Protein AF-W1Y2D8-F1 (afdb_monomer_lite)

Radius of gyration: 13.55 Å; chains: 1; bounding box: 24×33×32 Å

Sequence (92 aa):
PEGTNILAAECKEVGENEPLTREKLSPVIAVLKSESREDGIAKARQMVEFNGLGHSAAIHTADEELTKEFGKAVKAIRVICNSPSTFGGIGD

Foldseek 3Di:
DVPDQAAEAEFAAQDDVTCQLADDVDRYHYDYDAPDLVRVLVRQQSSCVRPNAAQEAEDEDPDPVSLVVSVVRRRYVYYHYNDDGVCSSVPD

pLDDT: mean 90.91, std 10.31, range [50.69, 97.56]

Structure (mmCIF, N/CA/C/O backbone):
data_AF-W1Y2D8-F1
#
_entry.id   AF-W1Y2D8-F1
#
loop_
_atom_site.group_PDB
_atom_site.id
_atom_site.type_symbol
_atom_site.label_atom_id
_atom_site.label_alt_id
_atom_site.label_comp_id
_atom_site.label_asym_id
_atom_site.label_entity_id
_atom_site.label_seq_id
_atom_site.pdbx_PDB_ins_code
_atom_site.Cartn_x
_atom_site.Cartn_y
_atom_site.Cartn_z
_atom_site.occupancy
_atom_site.B_iso_or_equiv
_atom_site.auth_seq_id
_atom_site.auth_comp_id
_atom_site.auth_asym_id
_atom_site.auth_atom_id
_atom_site.pdbx_PDB_model_num
ATOM 1 N N . PRO A 1 1 ? -1.010 -17.877 -16.980 1.00 83.62 1 PRO A N 1
ATOM 2 C CA . PRO A 1 1 ? -1.721 -18.414 -18.161 1.00 83.62 1 PRO A CA 1
ATOM 3 C C . PRO A 1 1 ? -1.268 -17.658 -19.410 1.00 83.62 1 PRO A C 1
ATOM 5 O O . PRO A 1 1 ? -0.633 -16.614 -19.263 1.00 83.62 1 PRO A O 1
ATOM 8 N N . GLU A 1 2 ? -1.567 -18.150 -20.610 1.00 92.06 2 GLU A N 1
ATOM 9 C CA . GLU A 1 2 ? -1.288 -17.374 -21.823 1.00 92.06 2 GLU A CA 1
ATOM 10 C C . GLU A 1 2 ? -2.009 -16.011 -21.753 1.00 92.06 2 GLU A C 1
ATOM 12 O O . GLU A 1 2 ? -3.147 -15.932 -21.288 1.00 92.06 2 GLU A O 1
ATOM 17 N N . GLY A 1 3 ? -1.307 -14.924 -22.091 1.00 93.75 3 GLY A N 1
ATOM 18 C CA . GLY A 1 3 ? -1.829 -13.550 -22.006 1.00 93.75 3 GLY A CA 1
ATOM 19 C C . GLY A 1 3 ? -1.921 -12.932 -20.599 1.00 93.75 3 GLY A C 1
ATOM 20 O O . GLY A 1 3 ? -2.481 -11.851 -20.445 1.00 93.75 3 GLY A O 1
ATOM 21 N N . THR A 1 4 ? -1.400 -13.580 -19.550 1.00 94.50 4 THR A N 1
ATOM 22 C CA . THR A 1 4 ? -1.407 -13.013 -18.186 1.00 94.50 4 THR A CA 1
ATOM 23 C C . THR A 1 4 ? -0.320 -11.950 -18.006 1.00 94.50 4 THR A C 1
ATOM 25 O O . THR A 1 4 ? 0.859 -12.262 -18.139 1.00 94.50 4 THR A O 1
ATOM 28 N N . ASN A 1 5 ? -0.711 -10.726 -17.633 1.00 94.31 5 ASN A N 1
ATOM 29 C CA . ASN A 1 5 ? 0.219 -9.605 -17.425 1.00 94.31 5 ASN A CA 1
ATOM 30 C C . ASN A 1 5 ? 0.841 -9.571 -16.022 1.00 94.31 5 ASN A C 1
ATOM 32 O O . ASN A 1 5 ? 2.007 -9.220 -15.875 1.00 94.31 5 ASN A O 1
ATOM 36 N N . ILE A 1 6 ? 0.055 -9.887 -14.988 1.00 95.44 6 ILE A N 1
ATOM 37 C CA . ILE A 1 6 ? 0.454 -9.802 -13.576 1.00 95.44 6 ILE A CA 1
ATOM 38 C C . ILE A 1 6 ? -0.137 -10.995 -12.826 1.00 95.44 6 ILE A C 1
ATOM 40 O O . ILE A 1 6 ? -1.278 -11.386 -13.076 1.00 95.44 6 ILE A O 1
ATOM 44 N N . LEU A 1 7 ? 0.627 -11.550 -11.886 1.00 96.38 7 LEU A N 1
ATOM 45 C CA . LEU A 1 7 ? 0.125 -12.498 -10.894 1.00 96.38 7 LEU A CA 1
ATOM 46 C C . LEU A 1 7 ? -0.189 -11.759 -9.591 1.00 96.38 7 LEU A C 1
ATOM 48 O O . LEU A 1 7 ? 0.674 -11.073 -9.050 1.00 96.38 7 LEU A O 1
ATOM 52 N N . ALA A 1 8 ? -1.407 -11.913 -9.080 1.00 97.00 8 ALA A N 1
ATOM 53 C CA . ALA A 1 8 ? -1.807 -11.389 -7.780 1.00 97.00 8 ALA A CA 1
ATOM 54 C C . ALA A 1 8 ? -1.928 -12.540 -6.780 1.00 97.00 8 ALA A C 1
ATOM 56 O O . ALA A 1 8 ? -2.622 -13.520 -7.052 1.00 97.00 8 ALA A O 1
ATOM 57 N N . ALA A 1 9 ? -1.246 -12.426 -5.645 1.00 97.06 9 ALA A N 1
ATOM 58 C CA . ALA A 1 9 ? -1.270 -13.424 -4.585 1.00 97.06 9 ALA A CA 1
ATOM 59 C C . ALA A 1 9 ? -1.844 -12.816 -3.308 1.00 97.06 9 ALA A C 1
ATOM 61 O O . ALA A 1 9 ? -1.353 -11.790 -2.838 1.00 97.06 9 ALA A O 1
ATOM 62 N N . GLU A 1 10 ? -2.873 -13.447 -2.749 1.00 97.56 10 GLU A N 1
ATOM 63 C CA . GLU A 1 10 ? -3.389 -13.073 -1.435 1.00 97.56 10 GLU A CA 1
ATOM 64 C C . GLU A 1 10 ? -2.382 -13.455 -0.346 1.00 97.56 10 GLU A C 1
ATOM 66 O O . GLU A 1 10 ? -1.910 -14.590 -0.293 1.00 97.56 10 GLU A O 1
ATOM 71 N N . CYS A 1 11 ? -2.071 -12.497 0.522 1.00 97.19 11 CYS A N 1
ATOM 72 C CA . CYS A 1 11 ? -1.109 -12.630 1.609 1.00 97.19 11 CYS A CA 1
ATOM 73 C C . CYS A 1 11 ? -1.785 -12.308 2.944 1.00 97.19 11 CYS A C 1
ATOM 75 O O . CYS A 1 11 ? -2.664 -11.443 3.015 1.00 97.19 11 CYS A O 1
ATOM 77 N N . LYS A 1 12 ? -1.372 -12.992 4.014 1.00 94.38 12 LYS A N 1
ATOM 78 C CA . LYS A 1 12 ? -2.000 -12.829 5.337 1.00 94.38 12 LYS A CA 1
ATOM 79 C C . LYS A 1 12 ? -1.360 -11.725 6.168 1.00 94.38 12 LYS A C 1
ATOM 81 O O . LYS A 1 12 ? -2.058 -11.028 6.901 1.00 94.38 12 LYS A O 1
ATOM 86 N N . GLU A 1 13 ? -0.047 -11.575 6.057 1.00 94.75 13 GLU A N 1
ATOM 87 C CA . GLU A 1 13 ? 0.744 -10.665 6.882 1.00 94.75 13 GLU A CA 1
ATOM 88 C C . GLU A 1 13 ? 1.929 -10.089 6.112 1.00 94.75 13 GLU A C 1
ATOM 90 O O . GLU A 1 13 ? 2.320 -10.616 5.076 1.00 94.75 13 GLU A O 1
ATOM 95 N N . VAL A 1 14 ? 2.502 -9.000 6.623 1.00 95.56 14 VAL A N 1
ATOM 96 C CA . VAL A 1 14 ? 3.762 -8.445 6.121 1.00 95.56 14 VAL A CA 1
ATOM 97 C C . VAL A 1 14 ? 4.903 -9.026 6.944 1.00 95.56 14 VAL A C 1
ATOM 99 O O . VAL A 1 14 ? 4.929 -8.841 8.161 1.00 95.56 14 VAL A O 1
ATOM 102 N N . GLY A 1 15 ? 5.860 -9.693 6.301 1.00 93.75 15 GLY A N 1
ATOM 103 C CA . GLY A 1 15 ? 7.029 -10.205 7.007 1.00 93.75 15 GLY A CA 1
ATOM 104 C C . GLY A 1 15 ? 7.695 -11.407 6.352 1.00 93.75 15 GLY A C 1
ATOM 105 O O . GLY A 1 15 ? 7.381 -11.819 5.238 1.00 93.75 15 GLY A O 1
ATOM 106 N N . GLU A 1 16 ? 8.657 -11.982 7.069 1.00 92.25 16 GLU A N 1
ATOM 107 C CA . GLU A 1 16 ? 9.520 -13.049 6.549 1.00 92.25 16 GLU A CA 1
ATOM 108 C C . GLU A 1 16 ? 8.783 -14.364 6.280 1.00 92.25 16 GLU A C 1
ATOM 110 O O . GLU A 1 16 ? 9.174 -15.099 5.372 1.00 92.25 16 GLU A O 1
ATOM 115 N N . ASN A 1 17 ? 7.707 -14.631 7.025 1.00 94.38 17 ASN A N 1
ATOM 116 C CA . ASN A 1 17 ? 6.867 -15.818 6.853 1.00 94.38 17 ASN A CA 1
ATOM 117 C C . ASN A 1 17 ? 5.960 -15.738 5.616 1.00 94.38 17 ASN A C 1
ATOM 119 O O . ASN A 1 17 ? 5.387 -16.748 5.214 1.00 94.38 17 ASN A O 1
ATOM 123 N N . GLU A 1 18 ? 5.844 -14.558 5.002 1.00 95.06 18 GLU A N 1
ATOM 124 C CA . GLU A 1 18 ? 5.041 -14.306 3.808 1.00 95.06 18 GLU A CA 1
ATOM 125 C C . GLU A 1 18 ? 5.944 -13.683 2.723 1.00 95.06 18 GLU A C 1
ATOM 127 O O . GLU A 1 18 ? 5.921 -12.468 2.496 1.00 95.06 18 GLU A O 1
ATOM 132 N N . PRO A 1 19 ? 6.780 -14.488 2.032 1.00 93.06 19 PRO A N 1
ATOM 133 C CA . PRO A 1 19 ? 7.864 -13.988 1.179 1.00 93.06 19 PRO A CA 1
ATOM 134 C C . PRO A 1 19 ? 7.407 -13.057 0.055 1.00 93.06 19 PRO A C 1
ATOM 136 O O . PRO A 1 19 ? 8.169 -12.201 -0.391 1.00 93.06 19 PRO A O 1
ATOM 139 N N . LEU A 1 20 ? 6.158 -13.199 -0.396 1.00 95.38 20 LEU A N 1
ATOM 140 C CA . LEU A 1 20 ? 5.586 -12.356 -1.441 1.00 95.38 20 LEU A CA 1
ATOM 141 C C . LEU A 1 20 ? 5.363 -10.909 -0.984 1.00 95.38 20 LEU A C 1
ATOM 143 O O . LEU A 1 20 ? 5.196 -10.036 -1.836 1.00 95.38 20 LEU A O 1
ATOM 147 N N . THR A 1 21 ? 5.430 -10.618 0.316 1.00 94.44 21 THR A N 1
ATOM 148 C CA . THR A 1 21 ? 5.411 -9.242 0.841 1.00 94.44 21 THR A CA 1
ATOM 149 C C . THR A 1 21 ? 6.758 -8.528 0.770 1.00 94.44 21 THR A C 1
ATOM 151 O O . THR A 1 21 ? 6.825 -7.331 1.027 1.00 94.44 21 THR A O 1
ATOM 154 N N . ARG A 1 22 ? 7.824 -9.207 0.332 1.00 92.88 22 ARG A N 1
ATOM 155 C CA . ARG A 1 22 ? 9.103 -8.565 -0.002 1.00 92.88 22 ARG A CA 1
ATOM 156 C C . ARG A 1 22 ? 9.058 -7.882 -1.371 1.00 92.88 22 ARG A C 1
ATOM 158 O O . ARG A 1 22 ? 8.129 -8.056 -2.175 1.00 92.88 22 ARG A O 1
ATOM 165 N N . GLU A 1 23 ? 10.113 -7.131 -1.664 1.00 91.81 23 GLU A N 1
ATOM 166 C CA . GLU A 1 23 ? 10.408 -6.693 -3.023 1.00 91.81 23 GLU A CA 1
ATOM 167 C C . GLU A 1 23 ? 10.687 -7.911 -3.924 1.00 91.81 23 GLU A C 1
ATOM 169 O O . GLU A 1 23 ? 11.419 -8.824 -3.547 1.00 91.81 23 GLU A O 1
ATOM 174 N N . LYS A 1 24 ? 10.055 -7.948 -5.105 1.00 93.31 24 LYS A N 1
ATOM 175 C CA . LYS A 1 24 ? 10.058 -9.128 -5.995 1.00 93.31 24 LYS A CA 1
ATOM 176 C C . LYS A 1 24 ? 10.688 -8.889 -7.364 1.00 93.31 24 LYS A C 1
ATOM 178 O O . LYS A 1 24 ? 10.925 -9.866 -8.068 1.00 93.31 24 LYS A O 1
ATOM 183 N N . LEU A 1 25 ? 10.878 -7.624 -7.762 1.00 91.88 25 LEU A N 1
ATOM 184 C CA . LEU A 1 25 ? 11.424 -7.205 -9.066 1.00 91.88 25 LEU A CA 1
ATOM 185 C C . LEU A 1 25 ? 10.903 -8.041 -10.259 1.00 91.88 25 LEU A C 1
ATOM 187 O O . LEU A 1 25 ? 11.651 -8.441 -11.146 1.00 91.88 25 LEU A O 1
ATOM 191 N N . SER A 1 26 ? 9.606 -8.349 -10.245 1.00 94.06 26 SER A N 1
ATOM 192 C CA . SER A 1 26 ? 8.916 -9.228 -11.196 1.00 94.06 26 SER A CA 1
ATOM 193 C C . SER A 1 26 ? 7.421 -8.869 -11.239 1.00 94.06 26 SER A C 1
ATOM 195 O O . SER A 1 26 ? 6.950 -8.174 -10.332 1.00 94.06 26 SER A O 1
ATOM 197 N N . PRO A 1 27 ? 6.650 -9.301 -12.262 1.00 94.19 27 PRO A N 1
ATOM 198 C CA . PRO A 1 27 ? 5.227 -8.966 -12.415 1.00 94.19 27 PRO A CA 1
ATOM 199 C C . PRO A 1 27 ? 4.327 -9.778 -11.462 1.00 94.19 27 PRO A C 1
ATOM 201 O O . PRO A 1 27 ? 3.380 -10.453 -11.869 1.00 94.19 27 PRO A O 1
ATOM 204 N N . VAL A 1 28 ? 4.644 -9.723 -10.171 1.00 95.88 28 VAL A N 1
ATOM 205 C CA . VAL A 1 28 ? 3.908 -10.368 -9.086 1.00 95.88 28 VAL A CA 1
ATOM 206 C C . VAL A 1 28 ? 3.570 -9.309 -8.046 1.00 95.88 28 VAL A C 1
ATOM 208 O O . VAL A 1 28 ? 4.450 -8.576 -7.594 1.00 95.88 28 VAL A O 1
ATOM 211 N N . ILE A 1 29 ? 2.310 -9.246 -7.630 1.00 95.81 29 ILE A N 1
ATOM 212 C CA . ILE A 1 29 ? 1.836 -8.345 -6.577 1.00 95.81 29 ILE A CA 1
ATOM 213 C C . ILE A 1 29 ? 1.282 -9.156 -5.406 1.00 95.81 29 ILE A C 1
ATOM 215 O O . ILE A 1 29 ? 0.569 -10.139 -5.599 1.00 95.81 29 ILE A O 1
ATOM 219 N N . ALA A 1 30 ? 1.625 -8.739 -4.188 1.00 96.75 30 ALA A N 1
ATOM 220 C CA . ALA A 1 30 ? 0.966 -9.227 -2.984 1.00 96.75 30 ALA A CA 1
ATOM 221 C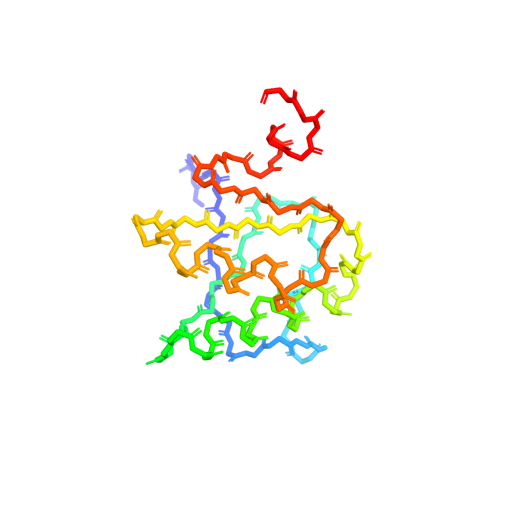 C . ALA A 1 30 ? -0.291 -8.392 -2.736 1.00 96.75 30 ALA A C 1
ATOM 223 O O . ALA A 1 30 ? -0.262 -7.167 -2.869 1.00 96.75 30 ALA A O 1
ATOM 224 N N . VAL A 1 31 ? -1.380 -9.055 -2.369 1.00 97.56 31 VAL A N 1
ATOM 225 C CA . VAL A 1 31 ? -2.665 -8.443 -2.044 1.00 97.56 31 VAL A CA 1
ATOM 226 C C . VAL A 1 31 ? -2.960 -8.744 -0.585 1.00 97.56 31 VAL A C 1
ATOM 228 O O . VAL 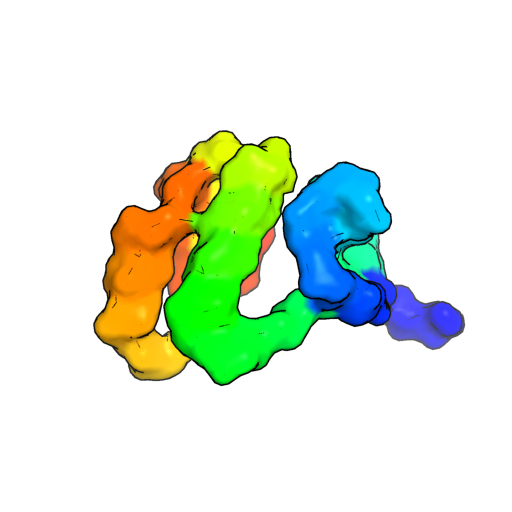A 1 31 ? -3.159 -9.895 -0.209 1.00 97.56 31 VAL A O 1
ATOM 231 N N . LEU A 1 32 ? -2.986 -7.700 0.240 1.00 97.38 32 LEU A N 1
ATOM 232 C CA . LEU A 1 32 ? -3.401 -7.796 1.634 1.00 97.38 32 LEU A CA 1
ATOM 233 C C . LEU A 1 32 ? -4.722 -7.057 1.797 1.00 97.38 32 LEU A C 1
ATOM 235 O O . LEU A 1 32 ? -4.819 -5.868 1.493 1.00 97.38 32 LEU A O 1
ATOM 239 N N . LYS A 1 33 ? -5.739 -7.755 2.298 1.00 97.12 33 LYS A N 1
ATOM 240 C CA . LYS A 1 33 ? -7.018 -7.137 2.643 1.00 97.12 33 LYS A CA 1
ATOM 241 C C . LYS A 1 33 ? -6.863 -6.357 3.945 1.00 97.12 33 LYS A C 1
ATOM 243 O O . LYS A 1 33 ? -6.318 -6.899 4.908 1.00 97.12 33 LYS A O 1
ATOM 248 N N . SER A 1 34 ? -7.341 -5.114 3.992 1.00 97.00 34 SER A N 1
ATOM 249 C CA . SER A 1 34 ? -7.505 -4.389 5.254 1.00 97.00 34 SER A CA 1
ATOM 250 C C . SER A 1 34 ? -8.945 -4.463 5.757 1.00 97.00 34 SER A C 1
ATOM 252 O O . SER A 1 34 ? -9.883 -4.563 4.968 1.00 97.00 34 SER A O 1
ATOM 254 N N . GLU A 1 35 ? -9.114 -4.424 7.075 1.00 96.19 35 GLU A N 1
ATOM 255 C CA . GLU A 1 35 ? -10.432 -4.411 7.730 1.00 96.19 35 GLU A CA 1
ATOM 256 C C . GLU A 1 35 ? -10.835 -2.996 8.187 1.00 96.19 35 GLU A C 1
ATOM 258 O O . GLU A 1 35 ? -11.997 -2.739 8.495 1.00 96.19 35 GLU A O 1
ATOM 263 N N . SER A 1 36 ? -9.888 -2.053 8.195 1.00 97.44 36 SER A N 1
ATOM 264 C CA . SER A 1 36 ? -10.140 -0.635 8.458 1.00 97.44 36 SER A CA 1
ATOM 265 C C . SER A 1 36 ? -9.111 0.270 7.770 1.00 97.44 36 SER A C 1
ATOM 267 O O . SER A 1 36 ? -8.158 -0.199 7.131 1.00 97.44 36 SER A O 1
ATOM 269 N N . ARG A 1 37 ? -9.309 1.586 7.909 1.00 95.56 37 ARG A N 1
ATOM 270 C CA . ARG A 1 37 ? -8.362 2.629 7.491 1.00 95.56 37 ARG A CA 1
ATOM 271 C C . ARG A 1 37 ? -7.038 2.499 8.236 1.00 95.56 37 ARG A C 1
ATOM 273 O O . ARG A 1 37 ? -5.981 2.474 7.612 1.00 95.56 37 ARG A O 1
ATOM 280 N N . GLU A 1 38 ? -7.110 2.372 9.553 1.00 97.12 38 GLU A N 1
ATOM 281 C CA . GLU A 1 38 ? -5.957 2.262 10.443 1.00 97.12 38 GLU A CA 1
ATOM 282 C C . GLU A 1 38 ? -5.148 1.003 10.124 1.00 97.12 38 GLU A C 1
ATOM 284 O O . GLU A 1 38 ? -3.926 1.067 10.018 1.00 97.12 38 GLU A O 1
ATOM 289 N N . ASP A 1 39 ? -5.827 -0.126 9.899 1.00 97.50 39 ASP A N 1
ATOM 290 C CA . ASP A 1 39 ? -5.196 -1.382 9.487 1.00 97.50 39 ASP A CA 1
ATOM 291 C C . ASP A 1 39 ? -4.528 -1.264 8.105 1.00 97.50 39 ASP A C 1
ATOM 293 O O . ASP A 1 39 ? -3.391 -1.698 7.919 1.00 97.50 39 ASP A O 1
ATOM 297 N N . GLY A 1 40 ? -5.178 -0.602 7.142 1.00 97.06 40 GLY A N 1
ATOM 298 C CA . GLY A 1 40 ? -4.596 -0.346 5.820 1.00 97.06 40 GLY A CA 1
ATOM 299 C C . GLY A 1 40 ? -3.325 0.507 5.886 1.00 97.06 40 GLY A C 1
ATOM 300 O O . GLY A 1 40 ? -2.309 0.161 5.280 1.00 97.06 40 GLY A O 1
ATOM 301 N N . ILE A 1 41 ? -3.349 1.588 6.671 1.00 97.38 41 ILE A N 1
ATOM 302 C CA . ILE A 1 41 ? -2.179 2.451 6.894 1.00 97.38 41 ILE A CA 1
ATOM 303 C C . ILE A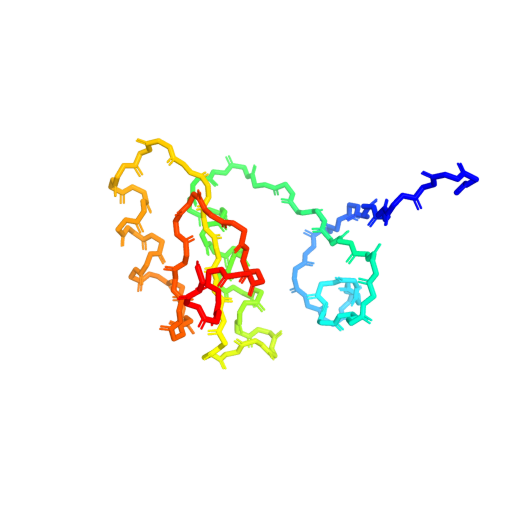 1 41 ? -1.081 1.689 7.643 1.00 97.38 41 ILE A C 1
ATOM 305 O O . ILE A 1 41 ? 0.094 1.806 7.288 1.00 97.38 41 ILE A O 1
ATOM 309 N N . ALA A 1 42 ? -1.438 0.878 8.642 1.00 96.75 42 ALA A N 1
ATOM 310 C CA . ALA A 1 42 ? -0.484 0.058 9.380 1.00 96.75 42 ALA A CA 1
ATOM 311 C C . ALA A 1 42 ? 0.222 -0.950 8.462 1.00 96.75 42 ALA A C 1
ATOM 313 O O . ALA A 1 42 ? 1.451 -1.022 8.483 1.00 96.75 42 ALA A O 1
ATOM 314 N N . LYS A 1 43 ? -0.522 -1.654 7.600 1.00 96.62 43 LYS A N 1
ATOM 315 C CA . LYS A 1 43 ? 0.031 -2.574 6.592 1.00 96.62 43 LYS A CA 1
ATOM 316 C C . LYS A 1 43 ? 0.934 -1.855 5.595 1.00 96.62 43 LYS A C 1
ATOM 318 O O . LYS A 1 43 ? 2.039 -2.321 5.333 1.00 96.62 43 LYS A O 1
ATOM 323 N N . ALA A 1 44 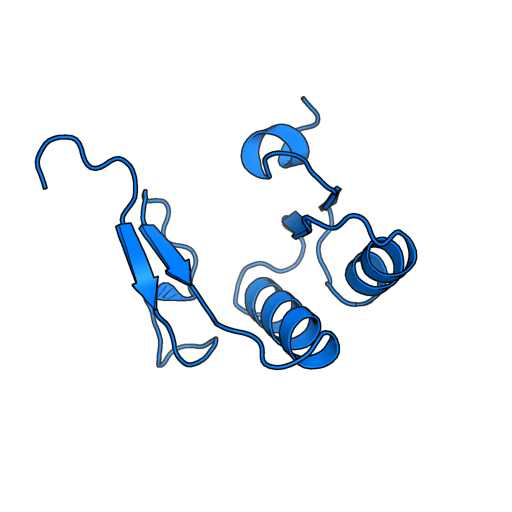? 0.523 -0.695 5.083 1.00 95.75 44 ALA A N 1
ATOM 324 C CA . ALA A 1 44 ? 1.358 0.103 4.185 1.00 95.75 44 ALA A CA 1
ATOM 325 C C . ALA A 1 44 ? 2.662 0.559 4.860 1.00 95.75 44 ALA A C 1
ATOM 327 O O . ALA A 1 44 ? 3.736 0.477 4.261 1.00 95.75 44 ALA A O 1
ATOM 328 N N . ARG A 1 45 ? 2.592 0.985 6.129 1.00 95.12 45 ARG A N 1
ATOM 329 C CA . ARG A 1 45 ? 3.777 1.348 6.912 1.00 95.12 45 ARG A CA 1
ATOM 330 C C . ARG A 1 45 ? 4.697 0.149 7.116 1.00 95.12 45 ARG A C 1
ATOM 332 O O . ARG A 1 45 ? 5.892 0.284 6.885 1.00 95.12 45 ARG A O 1
ATOM 339 N N . GLN A 1 46 ? 4.149 -1.008 7.491 1.00 94.56 46 GLN A N 1
ATOM 340 C CA . GLN A 1 46 ? 4.909 -2.251 7.648 1.00 94.56 46 GLN A CA 1
ATOM 341 C C . GLN A 1 46 ? 5.604 -2.656 6.347 1.00 94.56 46 GLN A C 1
ATOM 343 O O . GLN A 1 46 ? 6.782 -2.984 6.387 1.00 94.56 46 GLN A O 1
ATOM 348 N N . MET A 1 47 ? 4.922 -2.577 5.199 1.00 93.69 47 MET A N 1
ATOM 349 C CA . MET A 1 47 ? 5.512 -2.886 3.888 1.00 93.69 47 MET A CA 1
ATOM 350 C C . MET A 1 47 ? 6.720 -1.999 3.579 1.00 93.69 47 MET A C 1
ATOM 352 O O . MET A 1 47 ? 7.745 -2.486 3.116 1.00 93.69 47 MET A O 1
ATOM 356 N N . VAL A 1 48 ? 6.621 -0.695 3.855 1.00 91.38 48 VAL A N 1
ATOM 357 C CA . VAL A 1 48 ? 7.744 0.234 3.665 1.00 91.38 48 VAL A CA 1
ATOM 358 C C . VAL A 1 48 ? 8.847 -0.025 4.694 1.00 91.38 48 VAL A C 1
ATOM 360 O O . VAL A 1 48 ? 10.021 -0.013 4.351 1.00 91.38 48 VAL A O 1
ATOM 363 N N . GLU A 1 49 ? 8.508 -0.299 5.952 1.00 90.88 49 GLU A N 1
ATOM 364 C CA . GLU A 1 49 ? 9.490 -0.620 6.998 1.00 90.88 49 GLU A CA 1
ATOM 365 C C . GLU A 1 49 ? 10.223 -1.950 6.719 1.00 90.88 49 GLU A C 1
ATOM 367 O O . GLU A 1 49 ? 11.406 -2.093 7.036 1.00 90.88 49 GLU A O 1
ATOM 372 N N . PHE A 1 50 ? 9.564 -2.888 6.036 1.00 87.94 50 PHE A N 1
ATOM 373 C CA . PHE A 1 50 ? 10.093 -4.186 5.635 1.00 87.94 50 PHE A CA 1
ATOM 374 C C . PHE A 1 50 ? 10.880 -4.096 4.315 1.00 87.94 50 PHE A C 1
ATOM 376 O O . PHE A 1 50 ? 10.428 -4.504 3.251 1.00 87.94 50 PHE A O 1
ATOM 383 N N . ASN A 1 51 ? 12.096 -3.548 4.410 1.00 79.94 51 ASN A N 1
ATOM 384 C CA . ASN A 1 51 ? 13.075 -3.368 3.321 1.00 79.94 51 ASN A CA 1
ATOM 385 C C . ASN A 1 51 ? 12.773 -2.266 2.281 1.00 79.94 51 ASN A C 1
ATOM 387 O O . ASN A 1 51 ? 13.546 -2.117 1.341 1.00 79.94 51 ASN A O 1
ATOM 391 N N . GLY A 1 52 ? 11.728 -1.450 2.459 1.00 73.19 52 GLY A N 1
ATOM 392 C CA . GLY A 1 52 ? 11.371 -0.344 1.553 1.00 73.19 52 GLY A CA 1
ATOM 393 C C . GLY A 1 52 ? 11.630 1.071 2.094 1.00 73.19 52 GLY A C 1
ATOM 394 O O . GLY A 1 52 ? 11.169 2.047 1.490 1.00 73.19 52 GLY A O 1
ATOM 395 N N . LEU A 1 53 ? 12.306 1.207 3.243 1.00 78.81 53 LEU A N 1
ATOM 396 C CA . LEU A 1 53 ? 12.421 2.479 3.961 1.00 78.81 53 LEU A CA 1
ATOM 397 C C . LEU A 1 53 ? 13.019 3.562 3.066 1.00 78.81 53 LEU A C 1
ATOM 399 O O . LEU A 1 53 ? 14.112 3.417 2.526 1.00 78.8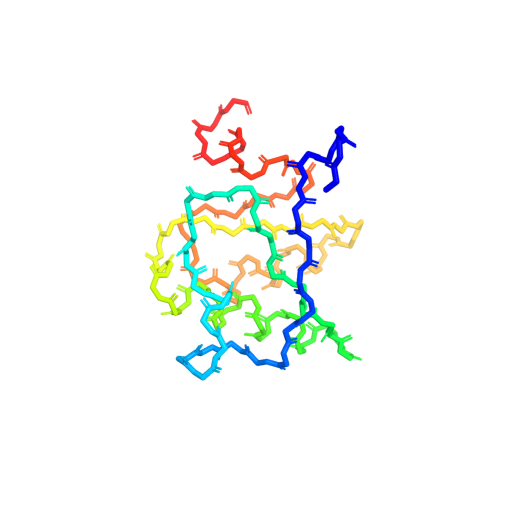1 53 LEU A O 1
ATOM 403 N N . GLY A 1 54 ? 12.296 4.673 2.942 1.00 71.25 54 GLY A N 1
ATOM 404 C CA . GLY A 1 54 ? 12.751 5.827 2.179 1.00 71.25 54 GLY A CA 1
ATOM 405 C C . GLY A 1 54 ? 12.640 5.710 0.653 1.00 71.25 54 GLY A C 1
ATOM 406 O O . GLY A 1 54 ? 13.117 6.601 -0.037 1.00 71.25 54 GLY A O 1
ATOM 407 N N . HIS A 1 55 ? 11.989 4.686 0.094 1.00 88.31 55 HIS A N 1
ATOM 408 C CA . HIS A 1 55 ? 11.723 4.631 -1.350 1.00 88.31 55 HIS A CA 1
ATOM 409 C C . HIS A 1 55 ? 10.452 5.407 -1.728 1.00 88.31 55 HIS A C 1
ATOM 411 O O . HIS A 1 55 ? 10.473 6.635 -1.853 1.00 88.31 55 HIS A O 1
ATOM 417 N N . SER A 1 56 ? 9.344 4.700 -1.914 1.00 90.19 56 SER A N 1
ATOM 418 C CA . SER A 1 56 ? 8.099 5.249 -2.429 1.00 90.19 56 SER A CA 1
ATOM 419 C C . SER A 1 56 ? 6.923 4.528 -1.778 1.00 90.19 56 SER A C 1
ATOM 421 O O . SER A 1 56 ? 6.988 3.328 -1.525 1.00 90.19 56 SER A O 1
ATOM 423 N N . ALA A 1 57 ? 5.838 5.253 -1.552 1.00 93.94 57 ALA A N 1
ATOM 424 C CA . ALA A 1 57 ? 4.536 4.708 -1.209 1.00 93.94 57 ALA A CA 1
ATOM 425 C C . ALA A 1 57 ? 3.485 5.349 -2.115 1.00 93.94 57 ALA A C 1
ATOM 427 O O . ALA A 1 57 ? 3.656 6.484 -2.561 1.00 93.94 57 ALA A O 1
ATOM 428 N N . ALA A 1 58 ? 2.403 4.632 -2.391 1.00 95.38 58 ALA A N 1
ATOM 429 C CA . ALA A 1 58 ? 1.304 5.149 -3.189 1.00 95.38 58 ALA A CA 1
ATOM 430 C C . ALA A 1 58 ? -0.027 4.921 -2.482 1.00 95.38 58 ALA A C 1
ATOM 432 O O . ALA A 1 58 ? -0.212 3.907 -1.806 1.00 95.38 58 ALA A O 1
ATOM 433 N N . ILE A 1 59 ? -0.943 5.866 -2.658 1.00 97.12 59 ILE A N 1
ATOM 434 C CA . ILE A 1 59 ? -2.316 5.782 -2.182 1.00 97.12 59 ILE A CA 1
ATOM 435 C C . ILE A 1 59 ? -3.276 6.173 -3.304 1.00 97.12 59 ILE A C 1
ATOM 437 O O . ILE A 1 59 ? -3.046 7.138 -4.031 1.00 97.12 59 ILE A O 1
ATOM 441 N N . HIS A 1 60 ? -4.367 5.419 -3.422 1.00 96.88 60 HIS A N 1
ATOM 442 C CA . HIS A 1 60 ? -5.485 5.739 -4.300 1.00 96.88 60 HIS A CA 1
ATOM 443 C C . HIS A 1 60 ? -6.727 5.989 -3.445 1.00 96.88 60 HIS A C 1
ATOM 445 O O . HIS A 1 60 ? -7.214 5.077 -2.780 1.00 96.88 60 HIS A O 1
ATOM 451 N N . THR A 1 61 ? -7.206 7.230 -3.413 1.00 96.62 61 THR A N 1
ATOM 452 C CA . THR A 1 61 ? -8.365 7.638 -2.609 1.00 96.62 61 THR A CA 1
ATOM 453 C C . THR A 1 61 ? -8.956 8.955 -3.116 1.00 96.62 61 THR A C 1
ATOM 455 O O . THR A 1 61 ? -8.239 9.797 -3.652 1.00 96.62 61 THR A O 1
ATOM 458 N N . ALA A 1 62 ? -10.261 9.148 -2.916 1.00 97.19 62 ALA A N 1
ATOM 459 C CA . ALA A 1 62 ? -10.932 10.441 -3.091 1.00 97.19 62 ALA A CA 1
ATOM 460 C C . ALA A 1 62 ? -10.991 11.267 -1.786 1.00 97.19 62 ALA A C 1
ATOM 462 O O . ALA A 1 62 ? -11.410 12.419 -1.806 1.00 97.19 62 ALA A O 1
ATOM 463 N N . ASP A 1 63 ? -10.587 10.683 -0.653 1.00 97.44 63 ASP A N 1
ATOM 464 C CA . ASP A 1 63 ? -10.523 11.349 0.651 1.00 97.44 63 ASP A CA 1
ATOM 465 C C . ASP A 1 63 ? -9.163 12.052 0.826 1.00 97.44 63 ASP A C 1
ATOM 467 O O . ASP A 1 63 ? -8.108 11.422 0.987 1.00 97.44 63 ASP A O 1
ATOM 471 N N . GLU A 1 64 ? -9.184 13.383 0.797 1.00 95.56 64 GLU A N 1
ATOM 472 C CA . GLU A 1 64 ? -7.991 14.212 0.982 1.00 95.56 64 GLU A CA 1
ATOM 473 C C . GLU A 1 64 ? -7.395 14.097 2.391 1.00 95.56 64 GLU A C 1
ATOM 475 O O . GLU A 1 64 ? -6.171 14.130 2.549 1.00 95.56 64 GLU A O 1
ATOM 480 N N . GLU A 1 65 ? -8.221 13.925 3.424 1.00 97.00 65 GLU A N 1
ATOM 481 C CA . GLU A 1 65 ? -7.735 13.760 4.795 1.00 97.00 65 GLU A CA 1
ATOM 482 C C . GLU A 1 65 ? -7.051 12.405 4.965 1.00 97.00 65 GLU A C 1
ATOM 484 O O . GLU A 1 65 ? -6.018 12.315 5.631 1.00 97.00 65 GLU A O 1
ATOM 489 N N . LEU A 1 66 ? -7.553 11.360 4.297 1.00 97.12 66 LEU A N 1
ATOM 490 C CA . LEU A 1 66 ? -6.856 10.073 4.212 1.00 97.12 66 LEU A CA 1
ATOM 491 C C . LEU A 1 66 ? -5.502 10.192 3.520 1.00 97.12 66 LEU A C 1
ATOM 493 O O . LEU A 1 66 ? -4.519 9.624 3.992 1.00 97.12 66 LEU A O 1
ATOM 497 N N . THR A 1 67 ? -5.426 10.968 2.442 1.00 96.19 67 THR A N 1
ATOM 498 C CA . THR A 1 67 ? -4.154 11.220 1.753 1.00 96.19 67 THR A CA 1
ATOM 499 C C . THR A 1 67 ? -3.136 11.866 2.698 1.00 96.19 67 THR A C 1
ATOM 501 O O . THR A 1 67 ? -1.987 11.423 2.779 1.00 96.19 67 THR A O 1
ATOM 504 N N . LYS A 1 68 ? -3.558 12.882 3.465 1.00 95.88 68 LYS A N 1
ATOM 505 C CA . LYS A 1 68 ? -2.705 13.568 4.449 1.00 95.88 68 LYS A CA 1
ATOM 506 C C . LYS A 1 68 ? -2.290 12.649 5.595 1.00 95.88 68 LYS A C 1
ATOM 508 O O . LYS A 1 68 ? -1.144 12.715 6.033 1.00 95.88 68 LYS A O 1
ATOM 513 N N . GLU A 1 69 ? -3.198 11.816 6.099 1.00 97.12 69 GLU A N 1
ATOM 514 C CA . GLU A 1 69 ? -2.884 10.853 7.157 1.00 97.12 69 GLU A CA 1
ATOM 515 C C . GLU A 1 69 ? -1.865 9.816 6.679 1.00 97.12 69 GLU A C 1
ATOM 517 O O . GLU A 1 69 ? -0.846 9.605 7.338 1.00 97.12 69 GLU A O 1
ATOM 522 N N . PHE A 1 70 ? -2.087 9.239 5.497 1.00 97.38 70 PHE A N 1
ATOM 523 C CA . PHE A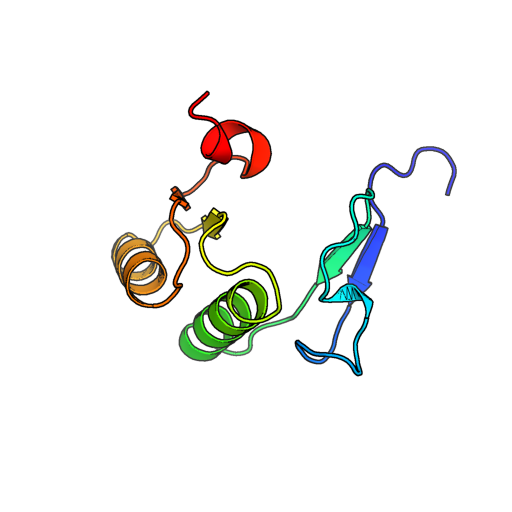 1 70 ? -1.173 8.280 4.886 1.00 97.38 70 PHE A CA 1
ATOM 524 C C . PHE A 1 70 ? 0.228 8.876 4.712 1.00 97.38 70 PHE A C 1
ATOM 526 O O . PHE A 1 70 ? 1.212 8.263 5.124 1.00 97.38 70 PHE A O 1
ATOM 533 N N . GLY A 1 71 ? 0.319 10.104 4.187 1.00 95.38 71 GLY A N 1
ATOM 534 C CA . GLY A 1 71 ? 1.595 10.796 3.998 1.00 95.38 71 GLY A CA 1
ATOM 535 C C . GLY A 1 71 ? 2.343 11.116 5.297 1.00 95.38 71 GLY A C 1
ATOM 536 O O . GLY A 1 71 ? 3.568 11.187 5.291 1.00 95.38 71 GLY A O 1
ATOM 537 N N . LYS A 1 72 ? 1.636 11.275 6.424 1.00 95.19 72 LYS A N 1
ATOM 538 C CA . LYS A 1 72 ? 2.251 11.461 7.751 1.00 95.19 72 LYS A CA 1
ATOM 539 C C . LYS A 1 72 ? 2.706 10.141 8.375 1.00 95.19 72 LYS A C 1
ATOM 541 O O . LYS A 1 72 ? 3.694 10.120 9.104 1.00 95.19 72 LYS A O 1
ATOM 546 N N . ALA A 1 73 ? 1.964 9.060 8.141 1.00 95.50 73 ALA A N 1
ATOM 547 C CA . ALA A 1 73 ? 2.178 7.779 8.807 1.00 95.50 73 ALA A CA 1
ATOM 548 C C . ALA A 1 73 ? 3.198 6.876 8.093 1.00 95.50 73 ALA A C 1
ATOM 550 O O . ALA A 1 73 ? 3.946 6.149 8.755 1.00 95.50 73 ALA A O 1
ATOM 551 N N . VAL A 1 74 ? 3.231 6.900 6.758 1.00 95.00 74 VAL A N 1
ATOM 552 C CA . VAL A 1 74 ? 4.068 6.011 5.943 1.00 95.00 74 VAL A CA 1
ATOM 553 C C . VAL A 1 74 ? 5.409 6.681 5.642 1.00 95.00 74 VAL A C 1
ATOM 555 O O . VAL A 1 74 ? 5.479 7.669 4.917 1.00 95.00 74 VAL A O 1
ATOM 558 N N . LYS A 1 75 ? 6.496 6.121 6.185 1.00 89.12 75 LYS A N 1
ATOM 559 C CA . LYS A 1 75 ? 7.864 6.673 6.111 1.00 89.12 75 LYS A CA 1
ATOM 560 C C . LYS A 1 75 ? 8.550 6.424 4.756 1.00 89.12 75 LYS A C 1
ATOM 562 O O . LYS A 1 75 ? 9.619 5.816 4.687 1.00 89.12 75 LYS A O 1
ATOM 567 N N . ALA A 1 76 ? 7.932 6.880 3.674 1.00 90.12 76 ALA A N 1
ATOM 568 C CA . ALA A 1 76 ? 8.533 6.916 2.343 1.00 90.12 76 ALA A CA 1
ATOM 569 C C . ALA A 1 76 ? 9.053 8.328 2.023 1.00 90.12 76 ALA A C 1
ATOM 571 O O . ALA A 1 76 ? 8.495 9.311 2.502 1.00 90.12 76 ALA A O 1
ATOM 572 N N . ILE A 1 77 ? 10.101 8.448 1.195 1.00 88.81 77 ILE A N 1
ATOM 573 C CA . ILE A 1 77 ? 10.571 9.766 0.717 1.00 88.81 77 ILE A CA 1
ATOM 574 C C . ILE A 1 77 ? 9.576 10.352 -0.289 1.00 88.81 77 ILE A C 1
ATOM 576 O O . ILE A 1 77 ? 9.372 11.563 -0.328 1.00 88.81 77 ILE A O 1
ATOM 580 N N . ARG A 1 78 ? 8.939 9.496 -1.094 1.00 90.12 78 ARG A N 1
ATOM 581 C CA . ARG A 1 78 ? 7.909 9.889 -2.060 1.00 90.12 78 ARG A CA 1
ATOM 582 C C . ARG A 1 78 ? 6.581 9.238 -1.708 1.00 90.12 78 ARG A C 1
ATOM 584 O O . ARG A 1 78 ? 6.499 8.016 -1.620 1.00 90.12 78 ARG A O 1
ATOM 591 N N . VAL A 1 79 ? 5.545 10.054 -1.552 1.00 91.88 79 VAL A N 1
ATOM 592 C CA . VAL A 1 79 ? 4.160 9.603 -1.383 1.00 91.88 79 VAL A CA 1
ATOM 593 C C . VAL A 1 79 ? 3.368 10.058 -2.600 1.00 91.88 79 VAL A C 1
ATOM 595 O O . VAL A 1 79 ? 3.243 11.252 -2.854 1.00 91.88 79 VAL A O 1
ATOM 598 N N . ILE A 1 80 ? 2.871 9.096 -3.370 1.00 94.31 80 ILE A N 1
ATOM 599 C CA . ILE A 1 80 ? 2.227 9.312 -4.666 1.00 94.31 80 ILE A CA 1
ATOM 600 C C . ILE A 1 80 ? 0.722 9.147 -4.475 1.00 94.31 80 ILE A C 1
ATOM 602 O O . ILE A 1 80 ? 0.263 8.087 -4.054 1.00 94.31 80 ILE A O 1
ATOM 606 N N . CYS A 1 81 ? -0.052 10.188 -4.768 1.00 95.38 81 CYS A N 1
ATOM 607 C CA . CYS A 1 81 ? -1.508 10.141 -4.665 1.00 95.38 81 CYS A CA 1
ATOM 608 C C . CYS A 1 81 ? -2.133 10.010 -6.055 1.00 95.38 81 CYS A C 1
ATOM 610 O O . CYS A 1 81 ? -1.838 10.812 -6.939 1.00 95.38 81 CYS A O 1
ATOM 612 N N . ASN A 1 82 ? -2.999 9.009 -6.237 1.00 93.31 82 ASN A N 1
ATOM 613 C CA . ASN A 1 82 ? -3.816 8.813 -7.439 1.00 93.31 82 ASN A CA 1
ATOM 614 C C . ASN A 1 82 ? -3.028 8.769 -8.765 1.00 93.31 82 ASN A C 1
ATOM 616 O O . ASN A 1 82 ? -3.548 9.156 -9.808 1.00 93.31 82 ASN A O 1
ATOM 620 N N . SER A 1 83 ? -1.793 8.261 -8.739 1.00 91.50 83 SER A N 1
ATOM 621 C CA . SER A 1 83 ? -0.926 8.148 -9.918 1.00 91.50 83 SER A CA 1
ATOM 622 C C . SER A 1 83 ? -0.130 6.833 -9.893 1.00 91.50 83 SER A C 1
ATOM 624 O O . SER A 1 83 ? 0.143 6.317 -8.802 1.00 91.50 83 SER A O 1
ATOM 626 N N . PRO A 1 84 ? 0.232 6.250 -11.055 1.00 84.38 84 PRO A N 1
ATOM 627 C CA . PRO A 1 84 ? 1.080 5.063 -11.110 1.00 84.38 84 PRO A CA 1
ATOM 628 C C . PRO A 1 84 ? 2.400 5.261 -10.353 1.00 84.38 84 PRO A C 1
ATOM 630 O O . PRO A 1 84 ? 3.146 6.204 -10.611 1.00 84.38 84 PRO A O 1
ATOM 633 N N . SER A 1 85 ? 2.728 4.340 -9.446 1.00 78.31 85 SER A N 1
ATOM 634 C CA . SER A 1 85 ? 3.867 4.501 -8.531 1.00 78.31 85 SER A CA 1
ATOM 635 C C . SER A 1 85 ? 5.238 4.487 -9.218 1.00 78.31 85 SER A C 1
ATOM 637 O O . SER A 1 85 ? 6.165 5.136 -8.739 1.00 78.31 85 SER A O 1
ATOM 639 N N . THR A 1 86 ? 5.376 3.784 -10.345 1.00 71.81 86 THR A N 1
ATOM 640 C CA . THR A 1 86 ? 6.617 3.754 -11.135 1.00 71.81 86 THR A CA 1
ATOM 641 C C . THR A 1 86 ? 6.918 5.111 -11.772 1.00 71.81 86 THR A C 1
ATOM 643 O O . THR A 1 86 ? 8.041 5.589 -11.653 1.00 71.81 86 THR A O 1
ATOM 646 N N . PHE A 1 87 ? 5.920 5.748 -12.391 1.00 65.31 87 PHE A N 1
ATOM 647 C CA . PHE A 1 87 ? 6.074 7.038 -13.077 1.00 65.31 87 PHE A CA 1
ATOM 648 C C . PHE A 1 87 ? 6.067 8.207 -12.080 1.00 65.31 87 PHE A C 1
ATOM 650 O O . PHE A 1 87 ? 6.988 9.022 -12.058 1.00 65.31 87 PHE A O 1
ATOM 657 N N . GLY A 1 88 ? 5.136 8.200 -11.121 1.00 54.59 88 GLY A N 1
ATOM 658 C CA . GLY A 1 88 ? 5.117 9.193 -10.044 1.00 54.59 88 GLY A CA 1
ATOM 659 C C . GLY A 1 88 ? 6.351 9.128 -9.135 1.00 54.59 88 GLY A C 1
ATOM 660 O O . GLY A 1 88 ? 6.741 10.127 -8.537 1.00 54.59 88 GLY A O 1
ATOM 661 N N . GLY A 1 89 ? 7.005 7.966 -9.039 1.00 55.56 89 GLY A N 1
ATOM 662 C CA . GLY A 1 89 ? 8.235 7.790 -8.269 1.00 55.56 89 GLY A CA 1
ATOM 663 C C . GLY A 1 89 ? 9.462 8.454 -8.897 1.00 55.56 89 GLY A C 1
ATOM 664 O O . GLY A 1 89 ? 10.402 8.773 -8.168 1.00 55.56 89 GLY A O 1
ATOM 665 N N . ILE A 1 90 ? 9.449 8.678 -10.213 1.00 73.06 90 ILE A N 1
ATOM 666 C CA . ILE A 1 90 ? 10.523 9.361 -10.951 1.00 73.06 90 ILE A CA 1
ATOM 667 C C . ILE A 1 90 ? 10.181 10.816 -11.303 1.00 73.06 90 ILE A C 1
ATOM 669 O O . ILE A 1 90 ? 11.080 11.557 -11.689 1.00 73.06 90 ILE A O 1
ATOM 673 N N . GLY A 1 91 ? 8.927 11.235 -11.101 1.00 53.22 91 GLY A N 1
ATOM 674 C CA . GLY A 1 91 ? 8.475 12.611 -11.326 1.00 53.22 91 GLY A CA 1
ATOM 675 C C . GLY A 1 91 ? 8.022 12.909 -12.758 1.00 53.22 91 GLY A C 1
ATOM 676 O O . GLY A 1 91 ? 8.143 14.058 -13.177 1.00 53.22 91 GLY A O 1
ATOM 677 N N . ASP A 1 92 ? 7.548 11.889 -13.478 1.00 50.69 92 ASP A N 1
ATOM 678 C CA . ASP A 1 92 ? 6.906 12.000 -14.801 1.00 50.69 92 ASP A CA 1
ATOM 679 C C . ASP A 1 92 ? 5.394 12.278 -14.676 1.00 50.69 92 ASP A C 1
ATOM 681 O O . ASP A 1 92 ? 4.784 11.794 -13.686 1.00 50.69 92 ASP A O 1
#

InterPro domains:
  IPR016161 Aldehyde/histidinol dehydrogenase [SSF53720] (8-91)
  IPR016163 Aldehyde dehydrogenase, C-terminal [G3DSA:3.40.309.10] (1-89)

Organism: NCBI:txid408170

Secondary structure (DSSP, 8-state):
-TT---EEEE-S-SBTTBGGGS--SSSEEEE---SSHHHHHHHHHHHHHTT-TTSEEEE--S-HHHHHHHHHHS--SEEEESS-HHHHTTT-